Protein AF-A0A348WIK7-F1 (afdb_monomer_lite)

Sequence (111 aa):
LASRNPEDLLDIFTLLTWA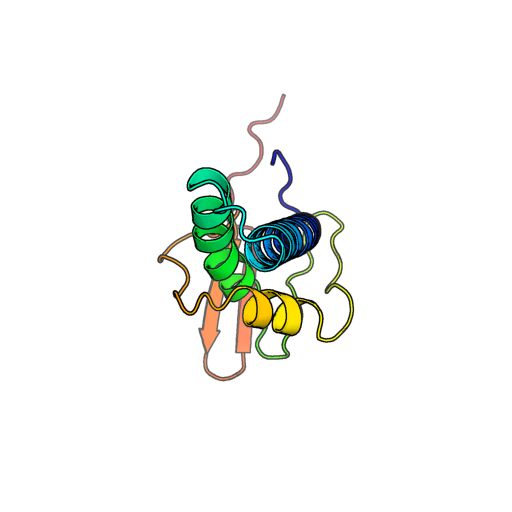EMALSEAEVPPSPALQGAIERIAPILRSLRHADGGLARFHGGGRGLEGRLDAALAASGIKAAAPGGMAMGYTRLNAGRTTIITDTAPPPLGA

Foldseek 3Di:
DPDLFLVVLLVVLLVLLVVCVVCVVVVHHDDPVSLVSNLQSLQLQVQQAALVRFGHGPDNYGSPDPCSSVVSSVSSVHPDHRDPDDRSQWDWDDDPRDIDIDRRHDDDPDD

pLDDT: mean 92.55, std 7.43, range [53.5, 98.12]

Secondary structure (DSSP, 8-state):
-----HHHHHHHHHHHHHHHHHHHHTTPPPPHHHHHHHHHHHHHHHHTB-TTSPBP--TT----STTHHHHHHHHT---PPPPSS-BTTEEEEEETTEEEEEE-SPPP---

Radius of gyration: 14.84 Å; chains: 1; bounding box: 43×26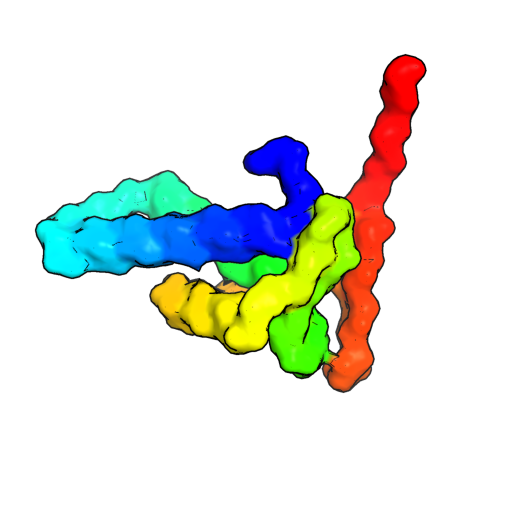×44 Å

Organism: NCBI:txid314263

Structure (mmCIF, N/CA/C/O backbone):
data_AF-A0A348WIK7-F1
#
_entry.id   AF-A0A348WIK7-F1
#
loop_
_atom_site.group_PDB
_atom_site.id
_atom_site.type_symbol
_atom_site.label_atom_id
_atom_site.label_alt_id
_atom_site.label_comp_id
_atom_site.label_asym_id
_atom_site.label_entity_id
_atom_site.label_seq_id
_atom_site.pdbx_PDB_ins_code
_atom_site.Cartn_x
_atom_site.Cartn_y
_atom_site.Cartn_z
_atom_site.occupancy
_atom_site.B_iso_or_equiv
_atom_site.auth_seq_id
_atom_site.auth_comp_id
_atom_site.auth_asym_id
_atom_site.auth_atom_id
_atom_site.pdbx_PDB_model_num
ATOM 1 N N 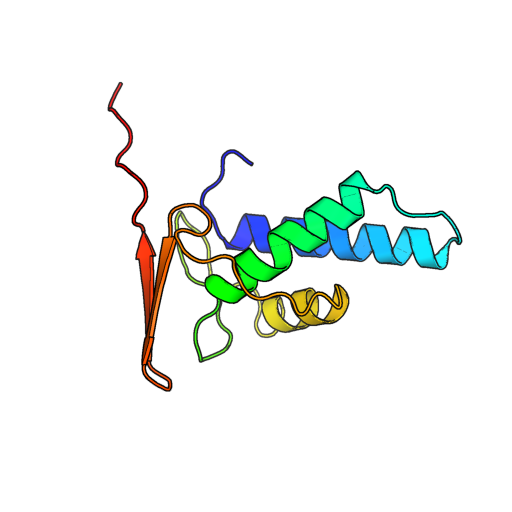. LEU A 1 1 ? 9.609 4.360 5.396 1.00 56.84 1 LEU A N 1
ATOM 2 C CA . LEU A 1 1 ? 10.384 3.112 5.220 1.00 56.84 1 LEU A CA 1
ATOM 3 C C . LEU A 1 1 ? 11.508 3.395 4.250 1.00 56.84 1 LEU A C 1
ATOM 5 O O . LEU A 1 1 ? 11.238 4.000 3.222 1.00 56.84 1 LEU A O 1
ATOM 9 N N . ALA A 1 2 ? 12.729 2.967 4.557 1.00 76.38 2 ALA A N 1
ATOM 10 C CA . ALA A 1 2 ? 13.829 2.966 3.592 1.00 76.38 2 ALA A CA 1
ATOM 11 C C . ALA A 1 2 ? 13.822 1.660 2.769 1.00 76.38 2 ALA A C 1
ATOM 13 O O . ALA A 1 2 ? 14.856 1.035 2.579 1.00 76.38 2 ALA A O 1
ATOM 14 N N . SER A 1 3 ? 12.637 1.214 2.339 1.00 87.62 3 SER A N 1
ATOM 15 C CA . SER A 1 3 ? 12.457 0.031 1.493 1.00 87.62 3 SER A CA 1
ATOM 16 C C . SER A 1 3 ? 11.682 0.432 0.246 1.00 87.62 3 SER A C 1
ATOM 18 O O . SER A 1 3 ? 10.741 1.228 0.319 1.00 87.62 3 SER A O 1
ATOM 20 N N . ARG A 1 4 ? 12.099 -0.116 -0.896 1.00 91.88 4 ARG A N 1
ATOM 21 C CA . ARG A 1 4 ? 11.363 -0.048 -2.164 1.00 91.88 4 ARG A CA 1
ATOM 22 C C . ARG A 1 4 ? 10.653 -1.367 -2.481 1.00 91.88 4 ARG A C 1
ATOM 24 O O . ARG A 1 4 ? 10.129 -1.515 -3.572 1.00 91.88 4 ARG A O 1
ATOM 31 N N . ASN A 1 5 ? 10.613 -2.318 -1.549 1.00 95.44 5 ASN A N 1
ATOM 32 C CA . ASN A 1 5 ? 9.863 -3.555 -1.722 1.00 95.44 5 ASN A CA 1
ATOM 33 C C . ASN A 1 5 ? 8.352 -3.297 -1.510 1.00 95.44 5 ASN A C 1
ATOM 35 O O . ASN A 1 5 ? 7.958 -2.900 -0.408 1.00 95.44 5 ASN A O 1
ATOM 39 N N . PRO A 1 6 ? 7.487 -3.523 -2.519 1.00 96.00 6 PRO A N 1
ATOM 40 C CA . PRO A 1 6 ? 6.040 -3.388 -2.359 1.00 96.00 6 PRO A CA 1
ATOM 41 C C . PRO A 1 6 ? 5.436 -4.356 -1.331 1.00 96.00 6 PRO A C 1
ATOM 43 O O . PRO A 1 6 ? 4.441 -4.015 -0.693 1.00 96.00 6 PRO A O 1
ATOM 46 N N . GLU A 1 7 ? 6.013 -5.549 -1.163 1.00 96.44 7 GLU A N 1
ATOM 47 C CA . GLU A 1 7 ? 5.512 -6.559 -0.224 1.00 96.44 7 GLU A CA 1
ATOM 48 C C . GLU A 1 7 ? 5.682 -6.106 1.233 1.00 96.44 7 GLU A C 1
ATOM 50 O O . GLU A 1 7 ? 4.727 -6.191 2.002 1.00 96.44 7 GLU A O 1
ATOM 55 N N . ASP A 1 8 ? 6.818 -5.487 1.578 1.00 96.06 8 ASP A N 1
ATOM 56 C CA . ASP A 1 8 ? 7.024 -4.878 2.903 1.00 96.06 8 ASP A CA 1
ATOM 57 C C . ASP A 1 8 ? 5.946 -3.823 3.204 1.00 96.06 8 ASP A C 1
ATOM 59 O O . ASP A 1 8 ? 5.447 -3.707 4.327 1.00 96.06 8 ASP A O 1
ATOM 63 N N . LEU A 1 9 ? 5.575 -3.026 2.193 1.00 96.19 9 LEU A N 1
ATOM 64 C CA . LEU A 1 9 ? 4.534 -2.014 2.346 1.00 96.19 9 LEU A CA 1
ATOM 65 C C . LEU A 1 9 ? 3.156 -2.654 2.557 1.00 96.19 9 LEU A C 1
ATOM 67 O O . LEU A 1 9 ? 2.379 -2.147 3.364 1.00 96.19 9 LEU A O 1
ATOM 71 N N . LEU A 1 10 ? 2.857 -3.756 1.861 1.00 97.06 10 LEU A N 1
ATOM 72 C CA . LEU A 1 10 ? 1.626 -4.523 2.056 1.00 97.06 10 LEU A CA 1
ATOM 73 C C . LEU A 1 10 ? 1.551 -5.117 3.470 1.00 97.06 10 LEU A C 1
ATOM 75 O O . LEU A 1 10 ? 0.492 -5.054 4.099 1.00 97.06 10 LEU A O 1
ATOM 79 N N . ASP A 1 11 ? 2.654 -5.657 3.986 1.00 96.12 11 ASP A N 1
ATOM 80 C CA . ASP A 1 11 ? 2.719 -6.190 5.349 1.00 96.12 11 ASP A CA 1
ATOM 81 C C . ASP A 1 11 ? 2.405 -5.107 6.380 1.00 96.12 11 ASP A C 1
ATOM 83 O O . ASP A 1 11 ? 1.521 -5.275 7.223 1.00 96.12 11 ASP A O 1
ATOM 87 N N . ILE A 1 12 ? 3.059 -3.953 6.259 1.00 96.38 12 ILE A N 1
ATOM 88 C CA . ILE A 1 12 ? 2.844 -2.819 7.160 1.00 96.38 12 ILE A CA 1
ATOM 89 C C . ILE A 1 12 ? 1.420 -2.293 7.043 1.00 96.38 12 ILE A C 1
ATOM 91 O O . ILE A 1 12 ? 0.766 -2.070 8.055 1.00 96.38 12 ILE A O 1
ATOM 95 N N . PHE A 1 13 ? 0.906 -2.134 5.827 1.00 97.56 13 PHE A N 1
ATOM 96 C CA . PHE A 1 13 ? -0.469 -1.704 5.607 1.00 97.56 13 PHE A CA 1
ATOM 97 C C . PHE A 1 13 ? -1.489 -2.643 6.260 1.00 97.56 13 PHE A C 1
ATOM 99 O O . PHE A 1 13 ? -2.448 -2.178 6.878 1.00 97.56 13 PHE A O 1
ATOM 106 N N . THR A 1 14 ? -1.252 -3.954 6.174 1.00 97.25 14 THR A N 1
ATOM 107 C CA . THR A 1 14 ? -2.090 -4.969 6.824 1.00 97.25 14 THR A CA 1
ATOM 108 C C . THR A 1 14 ? -2.083 -4.779 8.341 1.00 97.25 14 THR A C 1
ATOM 110 O O . THR A 1 14 ? -3.145 -4.701 8.953 1.00 97.25 14 THR A O 1
ATOM 113 N N . LEU A 1 15 ? -0.898 -4.630 8.941 1.00 97.75 15 LEU A N 1
ATOM 114 C CA . LEU A 1 15 ? -0.749 -4.420 10.385 1.00 97.75 15 LEU A CA 1
ATOM 115 C C . LEU A 1 15 ? -1.401 -3.115 10.859 1.00 97.75 15 LEU A C 1
ATOM 117 O O . LEU A 1 15 ? -2.064 -3.107 11.891 1.00 97.75 15 LEU A O 1
ATOM 121 N N . LEU A 1 16 ? -1.240 -2.022 10.108 1.00 97.81 16 LEU A N 1
ATOM 122 C CA . LEU A 1 16 ? -1.858 -0.735 10.433 1.00 97.81 16 LEU A CA 1
ATOM 123 C C . LEU A 1 16 ? -3.387 -0.821 10.382 1.00 97.81 16 LEU A C 1
ATOM 125 O O . LEU A 1 16 ? -4.051 -0.322 11.285 1.00 97.81 16 LEU A O 1
ATOM 129 N N . THR A 1 17 ? -3.933 -1.493 9.367 1.00 97.88 17 THR A N 1
ATOM 130 C CA . THR A 1 17 ? -5.382 -1.694 9.230 1.00 97.88 17 THR A CA 1
ATOM 131 C C . THR A 1 17 ? -5.928 -2.527 10.391 1.00 97.88 17 THR A C 1
ATOM 133 O O . THR A 1 17 ? -6.920 -2.153 11.005 1.00 97.88 17 THR A O 1
ATOM 136 N N . TRP A 1 18 ? -5.249 -3.614 10.772 1.00 97.81 18 TRP A N 1
ATOM 137 C CA . TRP A 1 18 ? -5.644 -4.399 11.947 1.00 97.81 18 TRP A CA 1
ATOM 138 C C . TRP A 1 18 ? -5.549 -3.610 13.253 1.00 97.81 18 TRP A C 1
ATOM 140 O O . TRP A 1 18 ? -6.421 -3.748 14.106 1.00 97.81 18 TRP A O 1
ATOM 150 N N . ALA A 1 19 ? -4.529 -2.765 13.411 1.00 98.12 19 ALA A N 1
ATOM 151 C CA . ALA A 1 19 ? -4.414 -1.900 14.580 1.00 98.12 19 ALA A CA 1
ATOM 152 C C . ALA A 1 19 ? -5.572 -0.889 14.657 1.00 98.12 19 ALA A C 1
ATOM 154 O O . ALA A 1 19 ? -6.135 -0.691 15.730 1.00 98.12 19 ALA A O 1
ATOM 155 N N . GLU A 1 20 ? -5.958 -0.277 13.534 1.00 98.06 20 GLU A N 1
ATOM 156 C CA . GLU A 1 20 ? -7.112 0.629 13.464 1.00 98.06 20 GLU A CA 1
ATOM 157 C C . GLU A 1 20 ? -8.424 -0.083 13.817 1.00 98.06 20 GLU A C 1
ATOM 159 O O . GLU A 1 20 ? -9.213 0.444 14.607 1.00 98.06 20 GLU A O 1
ATOM 164 N N . MET A 1 21 ? -8.633 -1.290 13.284 1.00 96.75 21 MET A N 1
ATOM 165 C CA . MET A 1 21 ? -9.802 -2.115 13.595 1.00 96.75 21 MET A CA 1
ATOM 166 C C . MET A 1 21 ? -9.860 -2.457 15.085 1.00 96.75 21 MET A C 1
ATOM 168 O O . MET A 1 21 ? -10.875 -2.205 15.723 1.00 96.75 21 MET A O 1
ATOM 172 N N . ALA A 1 22 ? -8.758 -2.948 15.660 1.00 97.81 22 ALA A N 1
ATOM 173 C CA . ALA A 1 22 ? -8.698 -3.325 17.072 1.00 97.81 22 ALA A CA 1
ATOM 174 C C . ALA A 1 22 ? -8.939 -2.133 18.013 1.00 97.81 22 ALA A C 1
ATOM 176 O O . ALA A 1 22 ? -9.621 -2.272 19.026 1.00 97.81 22 ALA A O 1
ATOM 177 N N . LEU A 1 23 ? -8.409 -0.950 17.680 1.00 98.00 23 LEU A N 1
ATOM 178 C CA . LEU A 1 23 ? -8.685 0.280 18.428 1.00 98.00 23 LEU A CA 1
ATOM 179 C C . LEU A 1 23 ? -10.172 0.644 18.357 1.00 98.00 23 LEU A C 1
ATOM 181 O O . LEU A 1 23 ? -10.785 0.914 19.387 1.00 98.00 23 LEU A O 1
ATOM 185 N N . SER A 1 24 ? -10.756 0.579 17.160 1.00 95.38 24 SER A N 1
ATOM 186 C CA . SER A 1 24 ? -12.174 0.880 16.942 1.00 95.38 24 SER A CA 1
ATOM 187 C C . SER A 1 24 ? -13.094 -0.090 17.692 1.00 95.38 24 SER A C 1
ATOM 189 O O . SER A 1 24 ? -14.057 0.349 18.313 1.00 95.38 24 SER A O 1
ATOM 191 N N . GLU A 1 25 ? -12.784 -1.390 17.686 1.00 97.38 25 GLU A N 1
ATOM 192 C CA . GLU A 1 25 ? -13.512 -2.425 18.438 1.00 97.38 25 GLU A CA 1
ATOM 193 C C . GLU A 1 25 ? -13.420 -2.227 19.955 1.00 97.38 25 GLU A C 1
ATOM 195 O O . GLU A 1 25 ? -14.373 -2.512 20.675 1.00 97.38 25 GLU A O 1
ATOM 200 N N . ALA A 1 26 ? -12.292 -1.706 20.441 1.00 98.12 26 ALA A N 1
ATOM 201 C CA . ALA A 1 26 ? -12.095 -1.354 21.844 1.00 98.12 26 ALA A CA 1
ATOM 202 C C . ALA A 1 26 ? -12.692 0.017 22.225 1.00 98.12 26 ALA A C 1
ATOM 204 O O . ALA A 1 26 ? -12.433 0.498 23.327 1.00 98.12 26 ALA A O 1
ATOM 205 N N . GLU A 1 27 ? -13.433 0.668 21.321 1.00 97.69 27 GLU A N 1
ATOM 206 C CA . GLU A 1 27 ? -13.965 2.032 21.480 1.00 97.69 27 GLU A CA 1
ATOM 207 C C . GLU A 1 27 ? -12.878 3.089 21.770 1.00 97.69 27 GLU A C 1
ATOM 209 O O . GLU A 1 27 ? -13.145 4.167 22.306 1.00 97.69 27 GLU A O 1
ATOM 214 N N . VAL A 1 28 ? -11.631 2.807 21.379 1.00 98.12 28 VAL A N 1
ATOM 215 C CA . VAL A 1 28 ? -10.505 3.738 21.471 1.00 98.12 28 VAL A CA 1
ATOM 216 C C . VAL A 1 28 ? -10.347 4.443 20.123 1.00 98.12 28 VAL A C 1
ATOM 218 O O . VAL A 1 28 ? -10.090 3.784 19.116 1.00 98.12 28 VAL A O 1
ATOM 221 N N . PRO A 1 29 ? -10.447 5.783 20.053 1.00 96.06 29 PRO A N 1
ATOM 222 C CA . PRO A 1 29 ? -10.325 6.490 18.785 1.00 96.06 29 PRO A CA 1
ATOM 223 C C . PRO A 1 29 ? -8.914 6.305 18.191 1.00 96.06 29 PRO A C 1
ATOM 225 O O . PRO A 1 29 ? -7.925 6.651 18.851 1.00 96.06 29 PRO A O 1
ATOM 228 N N . PRO A 1 30 ? -8.782 5.797 16.948 1.00 96.19 30 PRO A N 1
ATOM 229 C CA . PRO A 1 30 ? -7.486 5.679 16.296 1.00 96.19 30 PRO A CA 1
ATOM 230 C C . PRO A 1 30 ? -6.827 7.047 16.109 1.00 96.19 30 PRO A C 1
ATOM 232 O O . PRO A 1 30 ? -7.488 8.048 15.833 1.00 96.19 30 PRO A O 1
ATOM 235 N N . SER A 1 31 ? -5.499 7.102 16.236 1.00 97.44 31 SER A N 1
ATOM 236 C CA . SER A 1 31 ? -4.786 8.369 16.048 1.00 97.44 31 SER A CA 1
ATOM 237 C C . SER A 1 31 ? -4.914 8.877 14.597 1.00 97.44 31 SER A C 1
ATOM 239 O O . SER A 1 31 ? -4.836 8.070 13.664 1.00 97.44 31 SER A O 1
ATOM 241 N N . PRO A 1 32 ? -4.985 10.203 14.363 1.00 97.38 32 PRO A N 1
ATOM 242 C CA . PRO A 1 32 ? -5.003 10.761 13.006 1.00 97.38 32 PRO A CA 1
ATOM 243 C C . PRO A 1 32 ? -3.775 10.370 12.170 1.00 97.38 32 PRO A C 1
ATOM 245 O O . PRO A 1 32 ? -3.842 10.263 10.949 1.00 97.38 32 PRO A O 1
ATOM 248 N N . ALA A 1 33 ? -2.633 10.132 12.825 1.00 97.69 33 ALA A N 1
ATOM 249 C CA . ALA A 1 33 ? -1.413 9.687 12.161 1.00 97.69 33 ALA A CA 1
ATOM 250 C C . ALA A 1 33 ? -1.547 8.269 11.579 1.00 97.69 33 ALA A C 1
ATOM 252 O O . ALA A 1 33 ? -1.055 8.020 10.476 1.00 97.69 33 ALA A O 1
ATOM 253 N N . LEU A 1 34 ? -2.223 7.366 12.301 1.00 97.88 34 LEU A N 1
ATOM 254 C CA . LEU A 1 34 ? -2.518 6.005 11.851 1.00 97.88 34 LEU A CA 1
ATOM 255 C C . LEU A 1 34 ? -3.472 6.028 10.652 1.00 97.88 34 LEU A C 1
ATOM 257 O O . LEU A 1 34 ? -3.120 5.508 9.594 1.00 97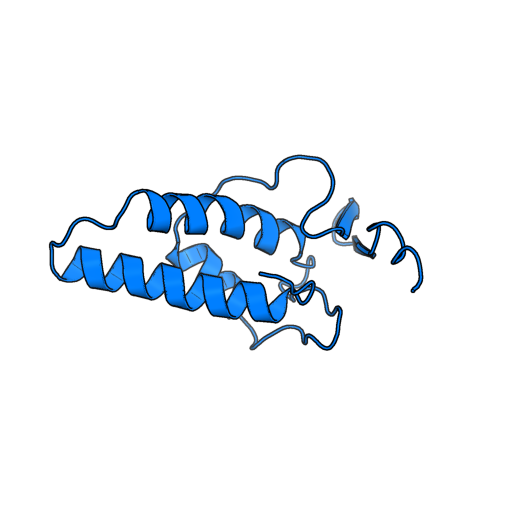.88 34 LEU A O 1
ATOM 261 N N . GLN A 1 35 ? -4.611 6.710 10.793 1.00 97.19 35 GLN A N 1
ATOM 262 C CA . GLN A 1 35 ? -5.606 6.866 9.724 1.00 97.19 35 GLN A CA 1
ATOM 263 C C . GLN A 1 35 ? -4.971 7.467 8.467 1.00 97.19 35 GLN A C 1
ATOM 265 O O . GLN A 1 35 ? -5.007 6.877 7.387 1.00 97.19 35 GLN A O 1
ATOM 270 N N . GLY A 1 36 ? -4.250 8.580 8.623 1.00 97.25 36 GLY A N 1
ATOM 271 C CA . GLY A 1 36 ? -3.567 9.224 7.508 1.00 97.25 36 GLY A CA 1
ATOM 272 C C . GLY A 1 36 ? -2.503 8.334 6.853 1.00 97.25 36 GLY A C 1
ATOM 273 O O . GLY A 1 36 ? -2.240 8.469 5.660 1.00 97.25 36 GLY A O 1
ATOM 274 N N . ALA A 1 37 ? -1.855 7.423 7.590 1.00 97.00 37 ALA A N 1
ATOM 275 C CA . ALA A 1 37 ? -0.926 6.464 6.992 1.00 97.00 37 ALA A CA 1
ATOM 276 C C . ALA A 1 37 ? -1.658 5.442 6.1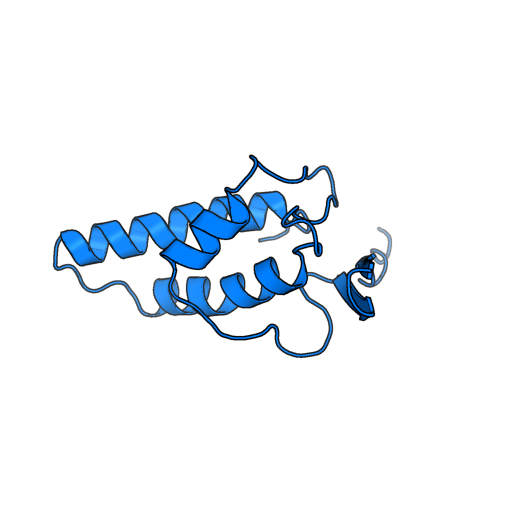10 1.00 97.00 37 ALA A C 1
ATOM 278 O O . ALA A 1 37 ? -1.236 5.226 4.974 1.00 97.00 37 ALA A O 1
ATOM 279 N N . ILE A 1 38 ? -2.764 4.873 6.592 1.00 97.75 38 ILE A N 1
ATOM 280 C CA . ILE A 1 38 ? -3.612 3.938 5.836 1.00 97.75 38 ILE A CA 1
ATOM 281 C C . ILE A 1 38 ? -4.136 4.615 4.560 1.00 97.75 38 ILE A C 1
ATOM 283 O O . ILE A 1 38 ? -3.982 4.072 3.461 1.00 97.75 38 ILE A O 1
ATOM 287 N N . GLU A 1 39 ? -4.653 5.840 4.681 1.00 96.69 39 GLU A N 1
ATOM 288 C CA . GLU A 1 39 ? -5.162 6.648 3.565 1.00 96.69 39 GLU A CA 1
ATOM 289 C C . GLU A 1 39 ? -4.111 6.932 2.488 1.00 96.69 39 GLU A C 1
ATOM 291 O O . GLU A 1 39 ? -4.431 6.925 1.299 1.00 96.69 39 GLU A O 1
ATOM 296 N N . ARG A 1 40 ? -2.847 7.154 2.873 1.00 94.81 40 ARG A N 1
ATOM 297 C CA . ARG A 1 40 ? -1.746 7.371 1.919 1.00 94.81 40 ARG A CA 1
ATOM 298 C C . ARG A 1 40 ? -1.263 6.081 1.261 1.00 94.81 40 ARG A C 1
ATOM 300 O O . ARG A 1 40 ? -0.852 6.110 0.104 1.00 94.81 40 ARG A O 1
ATOM 307 N N . ILE A 1 41 ? -1.266 4.961 1.983 1.00 96.31 41 ILE A N 1
ATOM 308 C CA . ILE A 1 41 ? -0.677 3.701 1.507 1.00 96.31 41 ILE A CA 1
ATOM 309 C C . ILE A 1 41 ? -1.632 2.934 0.587 1.00 96.31 41 ILE A C 1
ATOM 311 O O . ILE A 1 41 ? -1.196 2.407 -0.437 1.00 96.31 41 ILE A O 1
ATOM 315 N N . ALA A 1 42 ? -2.929 2.896 0.897 1.00 97.31 42 ALA A N 1
ATOM 316 C CA . ALA A 1 42 ? -3.924 2.189 0.087 1.00 97.31 42 ALA A CA 1
ATOM 317 C C . ALA A 1 42 ? -3.880 2.550 -1.420 1.00 97.31 42 ALA A C 1
ATOM 319 O O . ALA A 1 42 ? -3.801 1.638 -2.251 1.00 97.31 42 ALA A O 1
ATOM 320 N N . PRO A 1 43 ? -3.881 3.839 -1.822 1.00 95.94 43 PRO A N 1
ATOM 321 C CA . PRO A 1 43 ? -3.746 4.216 -3.227 1.00 95.94 43 PRO A CA 1
ATOM 322 C C . PRO A 1 43 ? -2.423 3.762 -3.864 1.00 95.94 43 PRO A C 1
ATOM 324 O O . PRO A 1 43 ? -2.423 3.364 -5.029 1.00 95.94 43 PRO A O 1
ATOM 327 N N . ILE A 1 44 ? -1.316 3.769 -3.115 1.00 95.75 44 ILE A N 1
ATOM 328 C CA . ILE A 1 44 ? -0.004 3.292 -3.585 1.00 95.75 44 ILE A CA 1
ATOM 329 C C . ILE A 1 44 ? -0.063 1.791 -3.884 1.00 95.75 44 ILE A C 1
ATOM 331 O O . ILE A 1 44 ? 0.273 1.364 -4.981 1.00 95.75 44 ILE A O 1
ATOM 335 N N . LEU A 1 45 ? -0.559 0.970 -2.958 1.00 96.00 45 LEU A N 1
ATOM 336 C CA . LEU A 1 45 ? -0.678 -0.474 -3.190 1.00 96.00 45 LEU A CA 1
ATOM 337 C C . LEU A 1 45 ? -1.620 -0.795 -4.362 1.00 96.00 45 LEU A C 1
ATOM 339 O O . LEU A 1 45 ? -1.366 -1.714 -5.140 1.00 96.00 45 LEU A O 1
ATOM 343 N N . ARG A 1 46 ? -2.674 0.008 -4.552 1.00 95.19 46 ARG A N 1
ATOM 344 C CA . ARG A 1 46 ? -3.585 -0.115 -5.696 1.00 95.19 46 ARG A CA 1
ATOM 345 C C . ARG A 1 46 ? -2.909 0.214 -7.029 1.00 95.19 46 ARG A C 1
ATOM 347 O O . ARG A 1 46 ? -3.222 -0.441 -8.027 1.00 95.19 46 ARG A O 1
ATOM 354 N N . SER A 1 47 ? -1.992 1.187 -7.081 1.00 94.44 47 SER A N 1
ATOM 355 C CA . SER A 1 47 ? -1.228 1.449 -8.309 1.00 94.44 47 SER A CA 1
ATOM 356 C C . SER A 1 47 ? -0.249 0.322 -8.617 1.00 94.44 47 SER A C 1
ATOM 358 O O . SER A 1 47 ? -0.093 -0.003 -9.788 1.00 94.44 47 SER A O 1
ATOM 360 N N . LEU A 1 48 ? 0.317 -0.332 -7.600 1.00 95.00 48 LEU A N 1
ATOM 361 C CA . LEU A 1 48 ? 1.267 -1.442 -7.753 1.00 95.00 48 LEU A CA 1
ATOM 362 C C . LEU A 1 48 ? 0.611 -2.813 -7.995 1.00 95.00 48 LEU A C 1
ATOM 364 O O . LEU A 1 48 ? 1.305 -3.817 -8.159 1.00 95.00 48 LEU A O 1
ATOM 368 N N . ARG A 1 49 ? -0.722 -2.862 -8.044 1.00 94.19 49 ARG A N 1
ATOM 369 C CA . ARG A 1 49 ? -1.508 -4.053 -8.372 1.00 94.19 49 ARG A CA 1
ATOM 370 C C . ARG A 1 49 ? -1.610 -4.262 -9.889 1.00 94.19 49 ARG A C 1
ATOM 372 O O . ARG A 1 49 ? -2.082 -3.379 -10.613 1.00 94.19 49 ARG A O 1
ATOM 379 N N . HIS A 1 50 ? -1.263 -5.457 -10.354 1.00 92.88 50 HIS A N 1
ATOM 380 C CA . HIS A 1 50 ? -1.506 -5.927 -11.718 1.00 92.88 50 HIS A CA 1
ATOM 381 C C . HIS A 1 50 ? -2.997 -6.204 -11.983 1.00 92.88 50 HIS A C 1
ATOM 383 O O . HIS A 1 50 ? -3.806 -6.359 -11.067 1.00 92.88 50 HIS A O 1
ATOM 389 N N . ALA A 1 51 ? -3.391 -6.286 -13.258 1.00 90.38 51 ALA A N 1
ATOM 390 C CA . ALA A 1 51 ? -4.784 -6.571 -13.628 1.00 90.38 51 ALA A CA 1
ATOM 391 C C . ALA A 1 51 ? -5.293 -7.953 -13.166 1.00 90.38 51 ALA A C 1
ATOM 393 O O . ALA A 1 51 ? -6.503 -8.159 -13.096 1.00 90.38 51 ALA A O 1
ATOM 394 N N . ASP A 1 52 ? -4.392 -8.883 -12.851 1.00 89.62 52 ASP A N 1
ATOM 395 C CA . ASP A 1 52 ? -4.697 -10.206 -12.294 1.00 89.62 52 ASP A CA 1
ATOM 396 C C . ASP A 1 52 ? -4.869 -10.203 -10.762 1.00 89.62 52 ASP A C 1
ATOM 398 O O . ASP A 1 52 ? -5.195 -11.233 -10.183 1.00 89.62 52 ASP A O 1
ATOM 402 N N . GLY A 1 53 ? -4.672 -9.058 -10.097 1.00 90.31 53 GLY A N 1
ATOM 403 C CA . GLY A 1 53 ? -4.729 -8.949 -8.637 1.00 90.31 53 GLY A CA 1
ATOM 404 C C . GLY A 1 53 ? -3.394 -9.171 -7.926 1.00 90.31 53 GLY A C 1
ATOM 405 O O . GLY A 1 53 ? -3.307 -8.913 -6.728 1.00 90.31 53 GLY A O 1
ATOM 406 N N . GLY A 1 54 ? -2.345 -9.590 -8.636 1.00 92.88 54 GLY A N 1
ATOM 407 C CA . GLY A 1 54 ? -1.010 -9.754 -8.072 1.00 92.88 54 GLY A CA 1
ATOM 408 C C . GLY A 1 54 ? -0.332 -8.420 -7.763 1.00 92.88 54 GLY A C 1
ATOM 409 O O . GLY A 1 54 ? -0.540 -7.418 -8.451 1.00 92.88 54 GLY A O 1
ATOM 410 N N . LEU A 1 55 ? 0.514 -8.408 -6.734 1.00 96.44 55 LEU A N 1
ATOM 411 C CA . LEU A 1 55 ? 1.389 -7.277 -6.441 1.00 96.44 55 LEU A CA 1
ATOM 412 C C . LEU A 1 55 ? 2.643 -7.318 -7.329 1.00 96.44 55 LEU A C 1
ATOM 414 O O . LEU A 1 55 ? 3.171 -8.396 -7.616 1.00 96.44 55 LEU A O 1
ATOM 418 N N . ALA A 1 56 ? 3.124 -6.149 -7.753 1.00 95.81 56 ALA A N 1
ATOM 419 C CA . ALA A 1 56 ? 4.378 -6.036 -8.488 1.00 95.81 56 ALA A CA 1
ATOM 420 C C . ALA A 1 56 ? 5.577 -6.547 -7.669 1.00 95.81 56 ALA A C 1
ATOM 422 O O . ALA A 1 56 ? 5.704 -6.268 -6.478 1.00 95.81 56 ALA A O 1
ATOM 423 N N . ARG A 1 57 ? 6.479 -7.272 -8.337 1.00 95.50 57 ARG A N 1
ATOM 424 C CA . ARG A 1 57 ? 7.605 -7.985 -7.717 1.00 95.50 57 ARG A CA 1
ATOM 425 C C . ARG A 1 57 ? 8.901 -7.205 -7.917 1.00 95.50 57 ARG A C 1
ATOM 427 O O . ARG A 1 57 ? 9.538 -7.328 -8.962 1.00 95.50 57 ARG A O 1
ATOM 434 N N . PHE A 1 58 ? 9.283 -6.401 -6.929 1.00 95.38 58 PHE A N 1
ATOM 435 C CA . PHE A 1 58 ? 10.489 -5.569 -6.971 1.00 95.38 58 PHE A CA 1
ATOM 436 C C . PHE A 1 58 ? 11.318 -5.695 -5.692 1.00 95.38 58 PHE A C 1
ATOM 438 O O . PHE A 1 58 ? 10.782 -5.983 -4.627 1.00 95.38 58 PHE A O 1
ATOM 445 N N . HIS A 1 59 ? 12.631 -5.457 -5.809 1.00 93.44 59 HIS A N 1
ATOM 446 C CA . HIS A 1 59 ? 13.596 -5.430 -4.692 1.00 93.44 59 HIS A CA 1
ATOM 447 C C . HIS A 1 59 ? 13.503 -6.640 -3.747 1.00 93.44 59 HIS A C 1
ATOM 449 O O . HIS A 1 59 ? 13.527 -6.487 -2.533 1.00 93.44 59 HIS A O 1
ATOM 455 N N . GLY A 1 60 ? 13.389 -7.848 -4.309 1.00 92.12 60 GLY A N 1
ATOM 456 C CA . GLY A 1 60 ? 13.299 -9.097 -3.539 1.00 92.12 60 GLY A CA 1
ATOM 457 C C . GLY A 1 60 ? 11.884 -9.486 -3.098 1.00 92.12 60 GLY A C 1
ATOM 458 O O . GLY A 1 60 ? 11.701 -10.601 -2.620 1.00 92.12 60 GLY A O 1
ATOM 459 N N . GLY A 1 61 ? 10.889 -8.622 -3.319 1.00 92.62 61 GLY A N 1
ATOM 460 C CA . GLY A 1 61 ? 9.484 -8.889 -3.024 1.00 92.62 61 GLY A CA 1
ATOM 461 C C . GLY A 1 61 ? 8.803 -9.863 -3.982 1.00 92.62 61 GLY A C 1
ATOM 462 O O . GLY A 1 61 ? 9.040 -9.875 -5.197 1.00 92.62 61 GLY A O 1
ATOM 463 N N . GLY A 1 62 ? 7.906 -10.667 -3.424 1.00 94.12 62 GLY A N 1
ATOM 464 C CA . GLY A 1 62 ? 6.972 -11.522 -4.136 1.00 94.12 62 GLY A CA 1
ATOM 465 C C . GLY A 1 62 ? 5.653 -10.826 -4.479 1.00 94.12 62 GLY A C 1
ATOM 466 O O . GLY A 1 62 ? 5.478 -9.621 -4.325 1.00 94.12 62 GLY A O 1
ATOM 467 N N . ARG A 1 63 ? 4.696 -11.619 -4.977 1.00 91.19 63 ARG A N 1
ATOM 468 C CA . ARG A 1 63 ? 3.320 -11.154 -5.240 1.00 91.19 63 ARG A CA 1
ATOM 469 C C . ARG A 1 63 ? 2.449 -11.109 -3.972 1.00 91.19 63 ARG A C 1
ATOM 471 O O . ARG A 1 63 ? 1.273 -10.769 -4.082 1.00 91.19 63 ARG A O 1
ATOM 478 N N . GLY A 1 64 ? 2.995 -11.491 -2.813 1.00 87.81 64 GLY A N 1
ATOM 479 C CA . GLY A 1 64 ? 2.243 -11.803 -1.599 1.00 87.81 64 GLY A CA 1
ATOM 480 C C . GLY A 1 64 ? 1.435 -13.102 -1.696 1.00 87.81 64 GLY A C 1
ATOM 481 O O . GLY A 1 64 ? 1.406 -13.777 -2.728 1.00 87.81 64 GLY A O 1
ATOM 482 N N . LEU A 1 65 ? 0.747 -13.448 -0.605 1.00 89.00 65 LEU A N 1
ATOM 483 C CA . LEU A 1 65 ? -0.258 -14.514 -0.615 1.00 89.00 65 LEU A CA 1
ATOM 484 C C . LEU A 1 65 ? -1.425 -14.133 -1.534 1.00 89.00 65 LEU A C 1
ATOM 486 O O . LEU A 1 65 ? -1.831 -12.969 -1.602 1.00 89.00 65 LEU A O 1
ATOM 490 N N . GLU A 1 66 ? -1.979 -15.120 -2.231 1.00 90.31 66 GLU A N 1
ATOM 491 C CA . GLU A 1 66 ? -3.115 -14.908 -3.124 1.00 90.31 66 GLU A CA 1
ATOM 492 C C . GLU A 1 66 ? -4.306 -14.284 -2.381 1.00 90.31 66 GLU A C 1
ATOM 494 O O . GLU A 1 66 ? -4.634 -14.672 -1.262 1.00 90.31 66 GLU A O 1
ATOM 499 N N . GLY A 1 67 ? -4.910 -13.250 -2.976 1.00 91.31 67 GLY A N 1
ATOM 500 C CA . GLY A 1 67 ? -6.024 -12.503 -2.386 1.00 91.31 67 GLY A CA 1
ATOM 501 C C . GLY A 1 67 ? -5.655 -11.559 -1.235 1.00 91.31 67 GLY A C 1
ATOM 502 O O . GLY A 1 67 ? -6.463 -10.701 -0.889 1.00 91.31 67 GLY A O 1
ATOM 503 N N . ARG A 1 68 ? -4.441 -11.634 -0.670 1.00 93.94 68 ARG A N 1
ATOM 504 C CA . ARG A 1 68 ? -4.045 -10.817 0.492 1.00 93.94 68 ARG A CA 1
ATOM 505 C C . ARG A 1 68 ? -4.094 -9.319 0.216 1.00 93.94 68 ARG A C 1
ATOM 507 O O . ARG A 1 68 ? -4.582 -8.565 1.051 1.00 93.94 68 ARG A O 1
ATOM 514 N N . LEU A 1 69 ? -3.608 -8.891 -0.949 1.00 96.50 69 LEU A N 1
ATOM 515 C CA . LEU A 1 69 ? -3.646 -7.485 -1.356 1.00 96.50 69 LEU A CA 1
ATOM 516 C C . LEU A 1 69 ? -5.085 -6.959 -1.427 1.00 96.50 69 LEU A C 1
ATOM 518 O O . LEU A 1 69 ? -5.384 -5.895 -0.889 1.00 96.50 69 LEU A O 1
ATOM 522 N N . ASP A 1 70 ? -5.974 -7.719 -2.063 1.00 95.44 70 ASP A N 1
ATOM 523 C CA . ASP A 1 70 ? -7.381 -7.346 -2.199 1.00 95.44 70 ASP A CA 1
ATOM 524 C C . ASP A 1 70 ? -8.095 -7.326 -0.847 1.00 95.44 70 ASP A C 1
ATOM 526 O O . ASP A 1 70 ? -8.823 -6.378 -0.561 1.00 95.44 70 ASP A O 1
ATOM 530 N N . ALA A 1 71 ? -7.832 -8.315 0.011 1.00 95.56 71 ALA A N 1
ATOM 531 C CA . ALA A 1 71 ? -8.375 -8.368 1.362 1.00 95.56 71 ALA A CA 1
ATOM 532 C C . ALA A 1 71 ? -7.919 -7.171 2.210 1.00 95.56 71 ALA A C 1
ATOM 534 O O . ALA A 1 71 ? -8.748 -6.523 2.844 1.00 95.56 71 ALA A O 1
ATOM 535 N N . ALA A 1 72 ? -6.628 -6.829 2.177 1.00 96.06 72 ALA A N 1
ATOM 536 C CA . ALA A 1 72 ? -6.102 -5.686 2.917 1.00 96.06 72 ALA A CA 1
ATOM 537 C C . ALA A 1 72 ? -6.702 -4.359 2.416 1.00 96.06 72 ALA A C 1
ATOM 539 O O . ALA A 1 72 ? -7.118 -3.524 3.215 1.00 96.06 72 ALA A O 1
ATOM 540 N N . LEU A 1 73 ? -6.790 -4.163 1.093 1.00 96.50 73 LEU A N 1
ATOM 541 C CA . LEU A 1 73 ? -7.397 -2.962 0.503 1.00 96.50 73 LEU A CA 1
ATOM 542 C C . LEU A 1 73 ? -8.900 -2.855 0.789 1.00 96.50 73 LEU A C 1
ATOM 544 O O . LEU A 1 73 ? -9.420 -1.744 0.878 1.00 96.50 73 LEU A O 1
ATOM 548 N N . ALA A 1 74 ? -9.605 -3.983 0.886 1.00 96.31 74 ALA A N 1
ATOM 549 C CA . ALA A 1 74 ? -11.013 -4.008 1.259 1.00 96.31 74 ALA A CA 1
ATOM 550 C C . ALA A 1 74 ? -11.204 -3.671 2.744 1.00 96.31 74 ALA A C 1
ATOM 552 O O . ALA A 1 74 ? -12.084 -2.876 3.068 1.00 96.31 74 ALA A O 1
ATOM 553 N N . ALA A 1 75 ? -10.357 -4.224 3.620 1.00 96.25 75 ALA A N 1
ATOM 554 C CA . ALA A 1 75 ? -10.417 -4.006 5.062 1.00 96.25 75 ALA A CA 1
ATOM 555 C C . ALA A 1 75 ? -10.220 -2.533 5.452 1.00 96.25 75 ALA A C 1
ATOM 557 O O . ALA A 1 75 ? -10.886 -2.062 6.365 1.00 96.25 75 ALA A O 1
ATOM 558 N N . SER A 1 76 ? -9.378 -1.783 4.733 1.00 95.88 76 SER A N 1
ATOM 559 C CA . SER A 1 76 ? -9.182 -0.355 5.019 1.00 95.88 76 SER A CA 1
ATOM 560 C C . SER A 1 76 ? -10.346 0.544 4.591 1.00 95.88 76 SER A C 1
ATOM 562 O O . SER A 1 76 ? -10.393 1.713 4.961 1.00 95.88 76 SER A O 1
ATOM 564 N N . GLY A 1 77 ? -11.238 0.071 3.714 1.00 95.00 77 GLY A N 1
ATOM 565 C CA . GLY A 1 77 ? -12.327 0.879 3.153 1.00 95.00 77 GLY A CA 1
ATOM 566 C C . GLY A 1 77 ? -11.893 2.039 2.237 1.00 95.00 77 GLY A C 1
ATOM 567 O O . GLY A 1 77 ? -12.751 2.725 1.671 1.00 95.00 77 GLY A O 1
ATOM 568 N N . ILE A 1 78 ? -10.590 2.259 2.020 1.00 95.62 78 ILE A N 1
ATOM 569 C CA . ILE A 1 78 ? -10.081 3.406 1.256 1.00 95.62 78 ILE A CA 1
ATOM 570 C C . ILE A 1 78 ? -10.235 3.180 -0.251 1.00 95.62 78 ILE A C 1
ATOM 572 O O . ILE A 1 78 ? -9.522 2.385 -0.876 1.00 95.62 78 ILE A O 1
ATOM 576 N N . LYS A 1 79 ? -11.127 3.962 -0.868 1.00 92.62 79 LYS A N 1
ATOM 577 C CA . LYS A 1 79 ? -11.435 3.907 -2.311 1.00 92.62 79 LYS A CA 1
ATOM 578 C C . LYS A 1 79 ? -10.630 4.885 -3.170 1.00 92.62 79 LYS A C 1
ATOM 580 O O . LYS A 1 79 ? -10.750 4.845 -4.391 1.00 92.62 79 LYS A O 1
ATOM 585 N N . ALA A 1 80 ? -9.823 5.748 -2.554 1.00 89.00 80 ALA A N 1
ATOM 586 C CA . ALA A 1 80 ? -9.044 6.755 -3.267 1.00 89.00 80 ALA A CA 1
ATOM 587 C C . ALA A 1 80 ? -8.134 6.125 -4.339 1.00 89.00 80 ALA A C 1
ATOM 589 O O . ALA A 1 80 ? -7.507 5.078 -4.130 1.00 89.00 80 ALA A O 1
ATOM 590 N N . ALA A 1 81 ? -8.071 6.771 -5.502 1.00 81.81 81 ALA A N 1
ATOM 591 C CA . ALA A 1 81 ? -7.141 6.402 -6.559 1.00 81.81 81 ALA A CA 1
ATOM 592 C C . ALA A 1 81 ? -5.723 6.876 -6.218 1.00 81.81 81 ALA A C 1
ATOM 594 O O . ALA A 1 81 ? -5.539 7.813 -5.439 1.00 81.81 81 ALA A O 1
ATOM 595 N N . ALA A 1 82 ? -4.721 6.235 -6.822 1.00 76.31 82 ALA A N 1
ATOM 596 C CA . ALA A 1 82 ? -3.355 6.718 -6.724 1.00 76.31 82 ALA A CA 1
ATOM 597 C C . ALA A 1 82 ? -3.250 8.143 -7.273 1.00 76.31 82 ALA A C 1
ATOM 599 O O . ALA A 1 82 ? -3.764 8.391 -8.368 1.00 76.31 82 ALA A O 1
ATOM 600 N N . PRO A 1 83 ? -2.599 9.071 -6.549 1.00 71.12 83 PRO A N 1
ATOM 601 C CA . PRO A 1 83 ? -2.248 10.350 -7.139 1.00 71.12 83 PRO A CA 1
ATOM 602 C C . PRO A 1 83 ? -1.393 10.097 -8.388 1.00 71.12 83 PRO A C 1
ATOM 604 O O . PRO A 1 83 ? -0.605 9.150 -8.430 1.00 71.12 83 PRO A O 1
ATOM 607 N 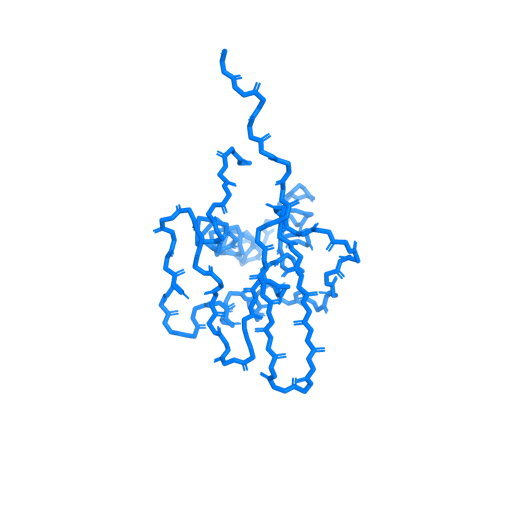N . GLY A 1 84 ? -1.588 10.914 -9.426 1.00 76.75 84 GLY A N 1
ATOM 608 C CA . GLY A 1 84 ? -0.797 10.811 -10.651 1.00 76.75 84 GLY A CA 1
ATOM 609 C C . GLY A 1 84 ? 0.705 10.927 -10.366 1.00 76.75 84 GLY A C 1
ATOM 610 O O . GLY A 1 84 ? 1.114 11.587 -9.411 1.00 76.75 84 GLY A O 1
ATOM 611 N N . GLY A 1 85 ? 1.526 10.294 -11.206 1.00 86.06 85 GLY A N 1
ATOM 612 C CA . GLY A 1 85 ? 2.983 10.274 -11.060 1.00 86.06 85 GLY A CA 1
ATOM 613 C C . GLY A 1 85 ? 3.521 8.941 -10.533 1.00 86.06 85 GLY A C 1
ATOM 614 O O . GLY A 1 85 ? 2.953 7.882 -10.803 1.00 86.06 85 GLY A O 1
ATOM 615 N N . MET A 1 86 ? 4.654 8.999 -9.827 1.00 89.94 86 MET A N 1
ATOM 616 C CA . MET A 1 86 ? 5.349 7.816 -9.315 1.00 89.94 86 MET A CA 1
ATOM 617 C C . MET A 1 86 ? 4.818 7.380 -7.947 1.00 89.94 86 MET A C 1
ATOM 619 O O . MET A 1 86 ? 4.663 8.193 -7.038 1.00 89.94 86 MET A O 1
ATOM 623 N N . ALA A 1 87 ? 4.654 6.073 -7.761 1.00 92.94 87 ALA A N 1
ATOM 624 C CA . ALA A 1 87 ? 4.331 5.445 -6.486 1.00 92.94 87 ALA A CA 1
ATOM 625 C C . ALA A 1 87 ? 5.534 4.616 -6.023 1.00 92.94 87 ALA A C 1
ATOM 627 O O . ALA A 1 87 ? 5.923 3.676 -6.703 1.00 92.94 87 ALA A O 1
ATOM 628 N N . MET A 1 88 ? 6.167 4.980 -4.901 1.00 92.56 88 MET A N 1
ATOM 629 C CA . MET A 1 88 ? 7.423 4.360 -4.418 1.00 92.56 88 MET A CA 1
ATOM 630 C C . MET A 1 88 ? 8.599 4.384 -5.421 1.00 92.56 88 MET A C 1
ATOM 632 O O . MET A 1 88 ? 9.551 3.620 -5.281 1.00 92.56 88 MET A O 1
ATOM 636 N N . GLY A 1 89 ? 8.555 5.266 -6.424 1.00 93.06 89 GLY A N 1
ATOM 637 C CA . GLY A 1 89 ? 9.518 5.282 -7.531 1.00 93.06 89 GLY A CA 1
ATOM 638 C C . GLY A 1 89 ? 9.091 4.457 -8.746 1.00 93.06 89 GLY A C 1
ATOM 639 O O . GLY A 1 89 ? 9.809 4.442 -9.738 1.00 93.06 89 GLY A O 1
ATOM 640 N N . TYR A 1 90 ? 7.919 3.821 -8.713 1.00 94.88 90 TYR A N 1
ATOM 641 C CA . TYR A 1 90 ? 7.354 3.091 -9.845 1.00 94.88 90 TYR A CA 1
ATOM 642 C C . TYR A 1 90 ? 6.359 3.929 -10.630 1.00 94.88 90 TYR A C 1
ATOM 644 O O . TYR A 1 90 ? 5.545 4.646 -10.048 1.00 94.88 90 TYR A O 1
ATOM 652 N N . THR A 1 91 ? 6.357 3.756 -11.947 1.00 95.06 91 THR A N 1
ATOM 653 C CA . THR A 1 91 ? 5.322 4.292 -12.834 1.00 95.06 91 THR A CA 1
ATOM 654 C C . THR A 1 91 ? 4.472 3.153 -13.382 1.00 95.06 91 THR A C 1
ATOM 656 O O . THR A 1 91 ? 4.994 2.088 -13.718 1.00 95.06 91 THR A O 1
ATOM 659 N N . ARG A 1 92 ? 3.158 3.379 -13.494 1.00 93.38 92 ARG A N 1
ATOM 660 C CA . ARG A 1 92 ? 2.211 2.427 -14.081 1.00 93.38 92 ARG A CA 1
ATOM 661 C C . ARG A 1 92 ? 1.633 2.944 -15.392 1.00 93.38 92 ARG A C 1
ATOM 663 O O . ARG A 1 92 ? 1.180 4.081 -15.469 1.00 93.38 92 ARG A O 1
ATOM 670 N N . LEU A 1 93 ? 1.560 2.053 -16.375 1.00 92.50 93 LEU A N 1
ATOM 671 C CA . LEU A 1 93 ? 0.794 2.211 -17.608 1.00 92.50 93 LEU A CA 1
ATOM 672 C C . LEU A 1 93 ? -0.243 1.088 -17.701 1.00 92.50 93 LEU A C 1
ATOM 674 O O . LEU A 1 93 ? 0.039 -0.062 -17.354 1.00 92.50 93 LEU A O 1
ATOM 678 N N . ASN A 1 94 ? -1.445 1.398 -18.179 1.00 90.56 94 ASN A N 1
ATOM 679 C CA . ASN A 1 94 ? -2.491 0.403 -18.392 1.00 90.56 94 ASN A CA 1
ATOM 680 C C . ASN A 1 94 ? -3.218 0.620 -19.723 1.00 90.56 94 ASN A C 1
ATOM 682 O O . ASN A 1 94 ? -3.565 1.743 -20.075 1.00 90.56 94 ASN A O 1
ATOM 686 N N . ALA A 1 95 ? -3.493 -0.477 -20.426 1.00 92.25 95 ALA A N 1
ATOM 687 C CA . ALA A 1 95 ? -4.311 -0.519 -21.633 1.00 92.25 95 ALA A CA 1
ATOM 688 C C . ALA A 1 95 ? -5.206 -1.765 -21.575 1.00 92.25 95 ALA A C 1
ATOM 690 O O . ALA A 1 95 ? -4.744 -2.894 -21.753 1.00 92.25 95 ALA A O 1
ATOM 691 N N . GLY A 1 96 ? -6.488 -1.574 -21.253 1.00 89.25 96 GLY A N 1
ATOM 692 C CA . GLY A 1 96 ? -7.403 -2.684 -20.979 1.00 89.25 96 GLY A CA 1
ATOM 693 C C . GLY A 1 96 ? -6.893 -3.566 -19.833 1.00 89.25 96 GLY A C 1
ATOM 694 O O . GLY A 1 96 ? -6.710 -3.092 -18.713 1.00 89.25 96 GLY A O 1
ATOM 695 N N . ARG A 1 97 ? -6.651 -4.851 -20.121 1.00 88.88 97 ARG A N 1
ATOM 696 C CA . ARG A 1 97 ? -6.114 -5.835 -19.160 1.00 88.88 97 ARG A CA 1
ATOM 697 C C . ARG A 1 97 ? -4.585 -5.858 -19.094 1.00 88.88 97 ARG A C 1
ATOM 699 O O . ARG A 1 97 ? -4.029 -6.518 -18.222 1.00 88.88 97 ARG A O 1
ATOM 706 N N . THR A 1 98 ? -3.905 -5.158 -19.997 1.00 92.06 98 THR A N 1
ATOM 707 C CA . THR A 1 98 ? -2.445 -5.076 -20.001 1.00 92.06 98 THR A CA 1
ATOM 708 C C . THR A 1 98 ? -2.001 -4.000 -19.022 1.00 92.06 98 THR A C 1
ATOM 710 O O . THR A 1 98 ? -2.410 -2.844 -19.130 1.00 92.06 98 THR A O 1
ATOM 713 N N . THR A 1 99 ? -1.150 -4.373 -18.069 1.00 93.50 99 THR A N 1
ATOM 714 C CA . THR A 1 99 ? -0.557 -3.460 -17.085 1.00 93.50 99 THR A CA 1
ATOM 715 C C . THR A 1 99 ? 0.955 -3.581 -17.116 1.00 93.50 99 THR A C 1
ATOM 717 O O . THR A 1 99 ? 1.473 -4.688 -16.978 1.00 93.50 99 THR A O 1
ATOM 720 N N . ILE A 1 100 ? 1.642 -2.450 -17.241 1.00 95.12 100 ILE A N 1
ATOM 721 C CA . ILE A 1 100 ? 3.095 -2.338 -17.120 1.00 95.12 100 ILE A CA 1
ATOM 722 C C . ILE A 1 100 ? 3.380 -1.514 -15.869 1.00 95.12 100 ILE A C 1
ATOM 724 O O . ILE A 1 100 ? 2.815 -0.434 -15.698 1.00 95.12 100 ILE A O 1
ATOM 728 N N . ILE A 1 101 ? 4.238 -2.034 -14.998 1.00 95.62 101 ILE A N 1
ATOM 729 C CA . ILE A 1 101 ? 4.741 -1.332 -13.818 1.00 95.62 101 ILE A CA 1
ATOM 730 C C . ILE A 1 101 ? 6.259 -1.345 -13.939 1.00 95.62 101 ILE A C 1
ATOM 732 O O . ILE A 1 101 ? 6.850 -2.415 -14.078 1.00 95.62 101 ILE A O 1
ATOM 736 N N . THR A 1 102 ? 6.874 -0.168 -13.923 1.00 95.56 102 THR A N 1
ATOM 737 C CA . THR A 1 102 ? 8.304 0.006 -14.202 1.00 95.56 102 THR A CA 1
ATOM 738 C C . THR A 1 102 ? 8.964 0.759 -13.056 1.00 95.56 102 THR A C 1
ATOM 740 O O . THR A 1 102 ? 8.408 1.754 -12.592 1.00 95.56 102 THR A O 1
ATOM 743 N N . ASP A 1 103 ? 10.145 0.313 -12.613 1.00 94.56 103 ASP A N 1
ATOM 744 C CA . ASP A 1 103 ? 11.004 1.098 -11.713 1.00 94.56 103 ASP A CA 1
ATOM 745 C C . ASP A 1 103 ? 11.554 2.297 -12.487 1.00 94.56 103 ASP A C 1
ATOM 747 O O . ASP A 1 103 ? 12.288 2.147 -13.463 1.00 94.56 103 ASP A O 1
ATOM 751 N N . THR A 1 104 ? 11.124 3.484 -12.084 1.00 93.94 104 THR A N 1
ATOM 752 C CA . THR A 1 104 ? 11.474 4.765 -12.702 1.00 93.94 104 THR A CA 1
ATOM 753 C C . THR A 1 104 ? 12.138 5.702 -11.700 1.00 93.94 104 THR A C 1
ATOM 755 O O . THR A 1 104 ? 12.255 6.899 -11.959 1.00 93.94 104 THR A O 1
ATOM 758 N N . ALA A 1 105 ? 12.551 5.192 -10.538 1.00 91.94 105 ALA A N 1
ATOM 759 C CA . ALA A 1 105 ? 13.291 5.992 -9.582 1.00 91.94 105 ALA A CA 1
ATOM 760 C C . ALA A 1 105 ? 14.692 6.302 -10.140 1.00 91.94 105 ALA A C 1
ATOM 762 O O . ALA A 1 105 ? 15.277 5.467 -10.837 1.00 91.94 105 ALA A O 1
ATOM 763 N N . PRO A 1 106 ? 15.253 7.483 -9.825 1.00 89.25 106 PRO A N 1
ATOM 764 C CA . PRO A 1 106 ? 16.630 7.797 -10.172 1.00 89.25 106 PRO A CA 1
ATOM 765 C C . PRO A 1 106 ? 17.584 6.700 -9.680 1.00 89.25 106 PRO A C 1
ATOM 767 O O . PRO A 1 106 ? 17.368 6.148 -8.592 1.00 89.25 106 PRO A O 1
ATOM 770 N N . PRO A 1 107 ? 18.643 6.380 -10.444 1.00 83.12 107 PRO A N 1
ATOM 771 C CA . PRO A 1 107 ? 19.658 5.461 -9.961 1.00 83.12 107 PRO A CA 1
ATOM 772 C C . PRO A 1 107 ? 20.302 6.022 -8.682 1.00 83.12 107 PRO A C 1
ATOM 774 O O . PRO A 1 107 ? 20.378 7.245 -8.517 1.00 83.12 107 PRO A O 1
ATOM 777 N N . PRO A 1 108 ? 20.779 5.158 -7.767 1.00 79.81 108 PRO A N 1
ATOM 778 C CA . PRO A 1 108 ? 21.576 5.620 -6.639 1.00 79.81 108 PRO A CA 1
ATOM 779 C C . PRO A 1 108 ? 22.793 6.387 -7.169 1.00 79.81 108 PRO A C 1
ATOM 781 O O . PRO A 1 108 ? 23.410 5.967 -8.147 1.00 79.81 108 PRO A O 1
ATOM 784 N N . LEU A 1 109 ? 23.143 7.501 -6.525 1.00 80.69 109 LEU A N 1
ATOM 785 C CA . LEU A 1 109 ? 24.177 8.437 -6.993 1.00 80.69 109 LEU A CA 1
ATOM 786 C C . LEU A 1 109 ? 25.621 7.895 -6.906 1.00 80.69 109 LEU A C 1
ATOM 788 O O . LEU A 1 109 ? 26.567 8.655 -7.074 1.00 80.69 109 LEU A O 1
ATOM 792 N N . GLY A 1 110 ? 25.801 6.589 -6.695 1.00 74.38 110 GLY A N 1
ATOM 793 C CA . GLY A 1 110 ? 27.092 6.003 -6.342 1.00 74.38 110 GLY A CA 1
ATOM 794 C C . GLY A 1 110 ? 27.527 6.392 -4.925 1.00 74.38 110 GLY A C 1
ATOM 795 O O . GLY A 1 110 ? 26.916 7.252 -4.290 1.00 74.38 110 GLY A O 1
ATOM 796 N N . ALA A 1 111 ? 28.545 5.695 -4.423 1.00 53.50 111 ALA A N 1
ATOM 797 C CA . ALA A 1 111 ? 29.290 6.085 -3.227 1.00 53.50 111 ALA A CA 1
ATOM 798 C C . ALA A 1 111 ? 30.555 6.839 -3.644 1.00 53.50 111 ALA A C 1
ATOM 800 O O . ALA A 1 111 ? 31.123 6.454 -4.695 1.00 53.50 111 ALA A O 1
#